Protein AF-A0A660RT88-F1 (afdb_monomer_lite)

Secondary structure (DSSP, 8-state):
---HHHHHHHHHHHHHHHHHHHHTSTTTHHHHHTGGGGTSSPPPEEEEEEETTEEEEEEE-TT--GGG---------

Sequence (77 aa):
MYDFFKEMEKFRKEMDKAFKNFLEVPAVKPFLAKGKEFLDFRSPYSDIKESKNEVVAKIEIPGVKKSDIKLNITENA

Radius of gyration: 21.76 Å; chains: 1; bounding box: 64×42×30 Å

pLDDT: mean 76.15, std 13.74, range [47.66, 91.69]

Foldseek 3Di:
DPPPVVVVVVVVVVVVVVVVVVCPPPVNVVVVVVPPVVVVFDPWDWDWDDDPVDIDIDTHGPPDDPVNDDDDDDDDD

Structure (mmCIF, N/CA/C/O backbone):
data_AF-A0A660RT88-F1
#
_entry.id   AF-A0A660RT88-F1
#
loop_
_atom_site.group_PDB
_atom_site.id
_atom_site.type_symbol
_atom_site.label_atom_id
_atom_site.label_alt_id
_atom_site.label_comp_id
_atom_site.label_asym_id
_atom_site.label_entity_id
_atom_site.label_seq_id
_atom_site.pdbx_PDB_ins_code
_atom_site.Cartn_x
_atom_site.Cartn_y
_atom_site.Cartn_z
_atom_site.occupancy
_atom_site.B_iso_or_equiv
_atom_site.auth_seq_id
_atom_site.auth_comp_id
_atom_site.auth_asym_id
_atom_site.auth_atom_id
_atom_site.pdbx_PDB_model_num
ATOM 1 N N . MET A 1 1 ? 42.278 27.749 1.017 1.00 56.94 1 MET A N 1
ATOM 2 C CA . MET A 1 1 ? 41.710 27.143 -0.202 1.00 56.94 1 MET A CA 1
ATOM 3 C C . MET A 1 1 ? 40.671 26.142 0.259 1.00 56.94 1 MET A C 1
ATOM 5 O O . MET A 1 1 ? 41.023 25.256 1.025 1.00 56.94 1 MET A O 1
ATOM 9 N N . TYR A 1 2 ? 39.402 26.380 -0.063 1.00 62.16 2 TYR A N 1
ATOM 10 C CA . TYR A 1 2 ? 38.306 25.459 0.235 1.00 62.16 2 TYR A CA 1
ATOM 11 C C . TYR A 1 2 ? 38.583 24.148 -0.506 1.00 62.16 2 TYR A C 1
ATOM 13 O O . TYR A 1 2 ? 38.700 24.155 -1.731 1.00 62.16 2 TYR A O 1
ATOM 21 N N . ASP A 1 3 ? 38.814 23.066 0.234 1.00 79.31 3 ASP A N 1
ATOM 22 C CA . ASP A 1 3 ? 39.183 21.782 -0.353 1.00 79.31 3 ASP A CA 1
ATOM 23 C C . ASP A 1 3 ? 37.913 20.971 -0.592 1.00 79.31 3 ASP A C 1
ATOM 25 O O . ASP A 1 3 ? 37.501 20.149 0.228 1.00 79.31 3 ASP A O 1
ATOM 29 N N . PHE A 1 4 ? 37.277 21.263 -1.725 1.00 80.81 4 PHE A N 1
ATOM 30 C CA . PHE A 1 4 ? 36.040 20.634 -2.179 1.00 80.81 4 PHE A CA 1
ATOM 31 C C . PHE A 1 4 ? 36.099 19.100 -2.086 1.00 80.81 4 PHE A C 1
ATOM 33 O O . PHE A 1 4 ? 35.120 18.458 -1.711 1.00 80.81 4 PHE A O 1
ATOM 40 N N . PHE A 1 5 ? 37.263 18.497 -2.354 1.00 83.94 5 PHE A N 1
ATOM 41 C CA . PHE A 1 5 ? 37.436 17.048 -2.262 1.00 83.94 5 PHE A CA 1
ATOM 42 C C . PHE A 1 5 ? 37.303 16.537 -0.826 1.00 83.94 5 PHE A C 1
ATOM 44 O O . PHE A 1 5 ? 36.688 15.494 -0.598 1.00 83.94 5 PHE A O 1
ATOM 51 N N . LYS A 1 6 ? 37.807 17.293 0.151 1.00 84.94 6 LYS A N 1
ATOM 52 C CA . LYS A 1 6 ? 37.728 16.947 1.573 1.00 84.94 6 LYS A CA 1
ATOM 53 C C . LYS A 1 6 ? 36.298 17.029 2.111 1.00 84.94 6 LYS A C 1
ATOM 55 O O . LYS A 1 6 ? 35.899 16.197 2.927 1.00 84.94 6 LYS A O 1
ATOM 60 N N . GLU A 1 7 ? 35.505 17.994 1.657 1.00 83.69 7 GLU A N 1
ATOM 61 C CA . GLU A 1 7 ? 34.085 18.069 2.026 1.00 83.69 7 GLU A CA 1
ATOM 62 C C . GLU A 1 7 ? 33.235 17.024 1.328 1.00 83.69 7 GLU A C 1
ATOM 64 O O . GLU A 1 7 ? 32.366 16.447 1.976 1.00 83.69 7 GLU A O 1
ATOM 69 N N . MET A 1 8 ? 33.520 16.707 0.065 1.00 86.75 8 MET A N 1
ATOM 70 C CA . MET A 1 8 ? 32.866 15.592 -0.622 1.00 86.75 8 MET A CA 1
ATOM 71 C C . MET A 1 8 ? 33.153 14.259 0.077 1.00 86.75 8 MET A C 1
ATOM 73 O O . MET A 1 8 ? 32.259 13.424 0.213 1.00 86.75 8 MET A O 1
ATOM 77 N N . GLU A 1 9 ? 34.373 14.065 0.586 1.00 86.25 9 GLU A N 1
ATOM 78 C CA . GLU A 1 9 ? 34.725 12.882 1.372 1.00 86.25 9 GLU A CA 1
ATOM 79 C C . GLU A 1 9 ? 33.970 12.834 2.711 1.00 86.25 9 GLU A C 1
ATOM 81 O O . GLU A 1 9 ? 33.472 11.779 3.114 1.00 86.25 9 GLU A O 1
ATOM 86 N N . LYS A 1 10 ? 33.842 13.980 3.391 1.00 88.00 10 LYS A N 1
ATOM 87 C CA . LYS A 1 10 ? 33.078 14.094 4.639 1.00 88.00 10 LYS A CA 1
ATOM 88 C C . LYS A 1 10 ? 31.586 13.839 4.411 1.00 88.00 10 LYS A C 1
ATOM 90 O O . LYS A 1 10 ? 30.996 13.033 5.127 1.00 88.00 10 LYS A O 1
ATOM 95 N N . PHE A 1 11 ? 31.009 14.447 3.377 1.00 88.25 11 PHE A N 1
ATOM 96 C CA . PHE A 1 11 ? 29.621 14.250 2.967 1.00 88.25 11 PHE A CA 1
ATOM 97 C C . PHE A 1 11 ? 29.343 12.785 2.631 1.00 88.25 11 PHE A C 1
ATOM 99 O O . PHE A 1 11 ? 28.378 12.208 3.129 1.00 88.25 11 PHE A O 1
ATOM 106 N N . ARG A 1 12 ? 30.231 12.140 1.863 1.00 84.69 12 ARG A N 1
ATOM 107 C CA . ARG A 1 12 ? 30.121 10.712 1.548 1.00 84.69 12 ARG A CA 1
ATOM 108 C C . ARG A 1 12 ? 30.120 9.849 2.810 1.00 84.69 12 ARG A C 1
ATOM 110 O O . ARG A 1 12 ? 29.270 8.978 2.935 1.00 84.69 12 ARG A O 1
ATOM 117 N N . LYS A 1 13 ? 31.023 10.106 3.761 1.00 88.50 13 LYS A N 1
ATOM 118 C CA . LYS A 1 13 ? 31.085 9.364 5.035 1.00 88.50 13 LYS A CA 1
ATOM 119 C C . LYS A 1 13 ? 29.822 9.542 5.880 1.00 88.50 13 LYS A C 1
ATOM 121 O O . LYS A 1 13 ? 29.358 8.585 6.501 1.00 88.50 13 LYS A O 1
ATOM 126 N N . GLU A 1 14 ? 29.266 10.749 5.914 1.00 87.00 14 GLU A N 1
ATOM 127 C CA . GLU A 1 14 ? 28.019 11.039 6.628 1.00 87.00 14 GLU A CA 1
ATOM 128 C C . GLU A 1 14 ? 26.815 10.360 5.960 1.00 87.00 14 GLU A C 1
ATOM 130 O O . GLU A 1 14 ? 26.009 9.732 6.652 1.00 87.00 14 GLU A O 1
ATOM 135 N N . MET A 1 15 ? 26.743 10.392 4.626 1.00 83.44 15 MET A N 1
ATOM 136 C CA . MET A 1 15 ? 25.742 9.665 3.843 1.00 83.44 15 MET A CA 1
ATOM 137 C C . MET A 1 15 ? 25.855 8.155 4.065 1.00 83.44 15 MET A C 1
ATOM 139 O O . MET A 1 15 ? 24.867 7.535 4.438 1.00 83.44 15 MET A O 1
ATOM 143 N N . ASP A 1 16 ? 27.044 7.563 3.928 1.00 82.94 16 ASP A N 1
ATOM 144 C CA . ASP A 1 16 ? 27.262 6.121 4.109 1.00 82.94 16 ASP A CA 1
ATOM 145 C C . ASP A 1 16 ? 26.801 5.653 5.502 1.00 82.94 16 ASP A C 1
ATOM 147 O O . ASP A 1 16 ? 26.173 4.602 5.637 1.00 82.94 16 ASP A O 1
ATOM 151 N N . LYS A 1 17 ? 27.035 6.461 6.546 1.00 84.12 17 LYS A N 1
ATOM 152 C CA . LYS A 1 17 ? 26.566 6.176 7.910 1.00 84.12 17 LYS A CA 1
ATO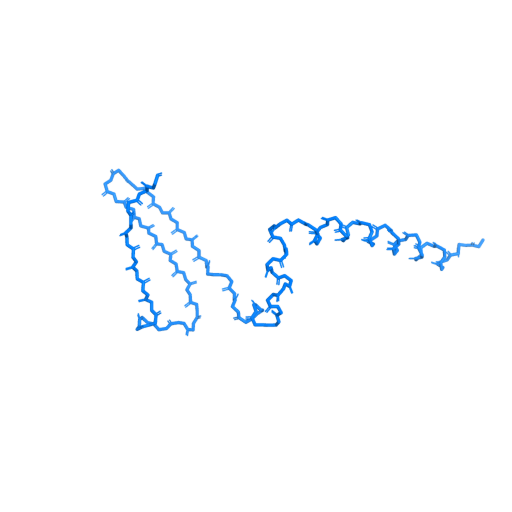M 153 C C . LYS A 1 17 ? 25.041 6.270 8.038 1.00 84.12 17 LYS A C 1
ATOM 155 O O . LYS A 1 17 ? 24.431 5.406 8.668 1.00 84.12 17 LYS A O 1
ATOM 160 N N . ALA A 1 18 ? 24.426 7.299 7.457 1.00 81.88 18 ALA A N 1
ATOM 161 C CA . ALA A 1 18 ? 22.975 7.484 7.485 1.00 81.88 18 ALA A CA 1
ATOM 162 C C . ALA A 1 18 ? 22.245 6.389 6.689 1.00 81.88 18 ALA A C 1
ATOM 164 O O . ALA A 1 18 ? 21.283 5.798 7.181 1.00 81.88 18 ALA A O 1
ATOM 165 N N . PHE A 1 19 ? 22.747 6.067 5.496 1.00 79.69 19 PHE A N 1
ATOM 166 C CA . PHE A 1 19 ? 22.209 5.016 4.641 1.00 79.69 19 PHE A CA 1
ATOM 167 C C . PHE A 1 19 ? 22.389 3.637 5.263 1.00 79.69 19 PHE A C 1
ATOM 169 O O . PHE A 1 19 ? 21.435 2.870 5.265 1.00 79.69 19 PHE A O 1
ATOM 176 N N . LYS A 1 20 ? 23.542 3.317 5.861 1.00 75.44 20 LYS A N 1
ATOM 177 C CA . LYS A 1 20 ? 23.726 2.025 6.539 1.00 75.44 20 LYS A CA 1
ATOM 178 C C . LYS A 1 20 ? 22.646 1.783 7.599 1.00 75.44 20 LYS A C 1
ATOM 180 O O . LYS A 1 20 ? 21.996 0.743 7.578 1.00 75.44 20 LYS A O 1
ATOM 185 N N . ASN A 1 21 ? 22.384 2.779 8.444 1.00 72.69 21 ASN A N 1
ATOM 186 C CA . ASN A 1 21 ? 21.338 2.684 9.462 1.00 72.69 21 ASN A CA 1
ATOM 187 C C . ASN A 1 21 ? 19.932 2.581 8.848 1.00 72.69 21 ASN A C 1
ATOM 189 O O . ASN A 1 21 ? 19.109 1.820 9.343 1.00 72.69 21 ASN A O 1
ATOM 193 N N . PHE A 1 22 ? 19.655 3.319 7.768 1.00 72.38 22 PHE A N 1
ATOM 194 C CA . PHE A 1 22 ? 18.368 3.295 7.065 1.00 72.38 22 PHE A CA 1
ATOM 195 C C . PHE A 1 22 ? 18.085 1.947 6.377 1.00 72.38 22 PHE A C 1
ATOM 197 O O . PHE A 1 22 ? 16.974 1.429 6.459 1.00 72.38 22 PHE A O 1
ATOM 204 N N . LEU A 1 23 ? 19.089 1.352 5.727 1.00 65.94 23 LEU A N 1
ATOM 205 C CA . LEU A 1 23 ? 18.967 0.074 5.015 1.00 65.94 23 LEU A CA 1
ATOM 206 C C . LEU A 1 23 ? 18.935 -1.132 5.976 1.00 65.94 23 LEU A C 1
ATOM 208 O O . LEU A 1 23 ? 18.445 -2.201 5.612 1.00 65.94 23 LEU A O 1
ATOM 212 N N . GLU A 1 24 ? 19.436 -0.974 7.205 1.00 67.81 24 GLU A N 1
ATOM 213 C CA . GLU A 1 24 ? 19.358 -1.987 8.266 1.00 67.81 24 GLU A CA 1
ATOM 214 C C . GLU A 1 24 ? 17.989 -2.023 8.973 1.00 67.81 24 GLU A C 1
ATOM 216 O O . GLU A 1 24 ? 17.704 -2.990 9.687 1.00 67.81 24 GLU A O 1
ATOM 221 N N . VAL A 1 25 ? 17.108 -1.040 8.732 1.00 71.06 25 VAL A N 1
ATOM 222 C CA . VAL A 1 25 ? 15.745 -1.031 9.281 1.00 71.06 25 VAL A CA 1
ATOM 223 C C . VAL A 1 25 ? 14.963 -2.245 8.746 1.00 71.06 25 VAL A C 1
ATOM 225 O O . VAL A 1 25 ? 14.848 -2.413 7.526 1.00 71.06 25 VAL A O 1
ATOM 228 N N . PRO A 1 26 ? 14.360 -3.080 9.619 1.00 57.44 26 PRO A N 1
ATOM 229 C CA . PRO A 1 26 ? 13.622 -4.281 9.213 1.00 57.44 26 PRO A CA 1
ATOM 230 C C . PRO A 1 26 ? 12.502 -4.026 8.196 1.00 57.44 26 PRO A C 1
ATOM 232 O O . PRO A 1 26 ? 12.195 -4.904 7.399 1.00 57.44 26 PRO A O 1
ATOM 235 N N . ALA A 1 27 ? 11.923 -2.822 8.191 1.00 59.72 27 ALA A N 1
ATOM 236 C CA . ALA A 1 27 ? 10.891 -2.403 7.242 1.00 59.72 27 ALA A CA 1
ATOM 237 C C . ALA A 1 27 ? 11.427 -2.090 5.827 1.00 59.72 27 ALA A C 1
ATOM 239 O O . ALA A 1 27 ? 10.674 -2.162 4.861 1.00 59.72 27 ALA A O 1
ATOM 240 N N . VAL A 1 28 ? 12.718 -1.762 5.686 1.00 57.44 28 VAL A N 1
ATOM 241 C CA . VAL A 1 28 ? 13.344 -1.353 4.411 1.00 57.44 28 VAL A CA 1
ATOM 242 C C . VAL A 1 28 ? 14.024 -2.540 3.713 1.00 57.44 28 VAL A C 1
ATOM 244 O O . VAL A 1 28 ? 14.018 -2.630 2.483 1.00 57.44 28 VAL A O 1
ATOM 247 N N . LYS A 1 29 ? 14.533 -3.515 4.482 1.00 59.22 29 LYS A N 1
ATOM 248 C CA . LYS A 1 29 ? 15.142 -4.758 3.966 1.00 59.22 29 LYS A CA 1
ATOM 249 C C . LYS A 1 29 ? 14.298 -5.506 2.915 1.00 59.22 29 LYS A C 1
ATOM 251 O O . LYS A 1 29 ? 14.866 -5.877 1.887 1.00 59.22 29 LYS A O 1
ATOM 256 N N . PRO A 1 30 ? 12.978 -5.720 3.099 1.00 59.12 30 PRO A N 1
ATOM 257 C CA . PRO A 1 30 ? 12.146 -6.413 2.112 1.00 59.12 30 PRO A CA 1
ATOM 258 C C . PRO A 1 30 ? 12.022 -5.644 0.792 1.00 59.12 30 PRO A C 1
ATOM 260 O O . PRO A 1 30 ? 11.884 -6.257 -0.264 1.00 59.12 30 PRO A O 1
ATOM 263 N N . PHE A 1 31 ? 12.083 -4.311 0.854 1.00 54.31 31 PHE A N 1
ATOM 264 C CA . PHE A 1 31 ? 11.945 -3.411 -0.291 1.00 54.31 31 PHE A CA 1
ATOM 265 C C . PHE A 1 31 ? 13.205 -3.408 -1.167 1.00 54.31 31 PHE A C 1
ATOM 267 O O . PHE A 1 31 ? 13.119 -3.413 -2.390 1.00 54.31 31 PHE A O 1
ATOM 274 N N . LEU A 1 32 ? 14.384 -3.468 -0.540 1.00 59.31 32 LEU A N 1
ATOM 275 C CA . LEU A 1 32 ? 15.675 -3.555 -1.235 1.00 59.31 32 LEU A CA 1
ATOM 276 C C . LEU A 1 32 ? 15.928 -4.947 -1.823 1.00 59.31 32 LEU A C 1
ATOM 278 O O . LEU A 1 32 ? 16.489 -5.066 -2.910 1.00 59.31 32 LEU A O 1
ATOM 282 N N . ALA A 1 33 ? 15.513 -6.000 -1.111 1.00 60.75 33 ALA A N 1
ATOM 283 C CA . ALA A 1 33 ? 15.733 -7.387 -1.516 1.00 60.75 33 ALA A CA 1
ATOM 284 C C . ALA A 1 33 ? 14.883 -7.814 -2.726 1.00 60.75 33 ALA A C 1
ATOM 286 O O . ALA A 1 33 ? 15.262 -8.749 -3.426 1.00 60.75 33 ALA A O 1
ATOM 287 N N . LYS A 1 34 ? 13.752 -7.141 -2.987 1.00 54.78 34 LYS A N 1
ATOM 288 C CA . LYS A 1 34 ? 12.833 -7.489 -4.085 1.00 54.78 34 LYS A CA 1
ATOM 289 C C . LYS A 1 34 ? 13.161 -6.852 -5.440 1.00 54.78 34 LYS A C 1
ATOM 291 O O . LYS A 1 34 ? 12.506 -7.184 -6.421 1.00 54.78 34 LYS A O 1
ATOM 296 N N . GLY A 1 35 ? 14.194 -6.009 -5.532 1.00 57.19 35 GLY A N 1
ATOM 297 C CA . GLY A 1 35 ? 14.688 -5.493 -6.812 1.00 57.19 35 GLY A CA 1
ATOM 298 C C . GLY A 1 35 ? 13.623 -4.809 -7.687 1.00 57.19 35 GLY A C 1
ATOM 299 O O . GLY A 1 35 ? 12.537 -4.455 -7.232 1.00 57.19 35 GLY A O 1
ATOM 300 N N . LYS A 1 36 ? 13.958 -4.604 -8.969 1.00 49.94 36 LYS A N 1
ATOM 301 C CA . LYS A 1 36 ? 13.158 -3.872 -9.975 1.00 49.94 36 LYS A CA 1
ATOM 302 C C . LYS A 1 36 ? 11.695 -4.320 -10.105 1.00 49.94 36 LYS A C 1
ATOM 304 O O . LYS A 1 36 ? 10.886 -3.525 -10.563 1.00 49.94 36 LYS A O 1
ATOM 309 N N . GLU A 1 37 ? 11.345 -5.527 -9.669 1.00 50.09 37 GLU A N 1
ATOM 310 C CA . GLU A 1 37 ? 9.968 -6.028 -9.708 1.00 50.09 37 GLU A CA 1
ATOM 311 C C . GLU A 1 37 ? 9.026 -5.248 -8.779 1.00 50.09 37 GLU A C 1
ATOM 313 O O . GLU A 1 37 ? 7.839 -5.156 -9.064 1.00 50.09 37 GLU A O 1
ATOM 318 N N . PHE A 1 38 ? 9.529 -4.615 -7.711 1.00 47.97 38 PHE A N 1
ATOM 319 C CA . PHE A 1 38 ? 8.699 -3.776 -6.835 1.00 47.97 38 PHE A CA 1
ATOM 320 C C . PHE A 1 38 ? 8.469 -2.357 -7.387 1.00 47.97 38 PHE A C 1
ATOM 322 O O . PHE A 1 38 ? 7.545 -1.678 -6.952 1.00 47.97 38 PHE A O 1
ATOM 329 N N . LEU A 1 39 ? 9.286 -1.894 -8.342 1.00 47.66 39 LEU A N 1
ATOM 330 C CA . LEU A 1 39 ? 9.143 -0.552 -8.927 1.00 47.66 39 LEU A CA 1
ATOM 331 C C . LEU A 1 39 ? 7.954 -0.454 -9.896 1.00 47.66 39 LEU A C 1
ATOM 333 O O . L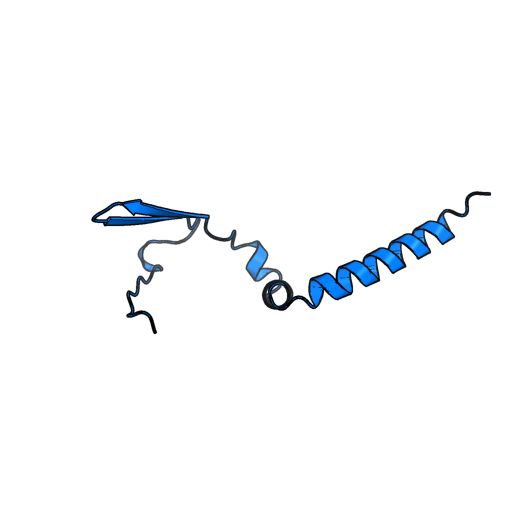EU A 1 39 ? 7.402 0.634 -10.049 1.00 47.66 39 LEU A O 1
ATOM 337 N N . ASP A 1 40 ? 7.529 -1.576 -10.487 1.00 51.97 40 ASP A N 1
ATOM 338 C CA . ASP A 1 40 ? 6.359 -1.631 -11.377 1.00 51.97 40 ASP A CA 1
ATOM 339 C C . ASP A 1 40 ? 5.031 -1.807 -10.620 1.00 51.97 40 ASP A C 1
ATOM 341 O O . ASP A 1 40 ? 3.964 -1.476 -11.142 1.00 51.97 40 ASP A O 1
ATOM 345 N N . PHE A 1 41 ? 5.071 -2.248 -9.360 1.00 53.41 41 PHE A N 1
ATOM 346 C CA . PHE A 1 41 ? 3.901 -2.266 -8.486 1.00 53.41 41 PHE A CA 1
ATOM 347 C C . PHE A 1 41 ? 3.890 -1.005 -7.627 1.00 53.41 41 PHE A C 1
ATOM 349 O O . PHE A 1 41 ? 4.403 -0.981 -6.509 1.00 53.41 41 PHE A O 1
ATOM 356 N N . ARG A 1 42 ? 3.252 0.064 -8.123 1.00 61.47 42 ARG A N 1
ATOM 357 C CA . ARG A 1 42 ? 2.806 1.144 -7.230 1.00 61.47 42 ARG A CA 1
ATOM 358 C C . ARG A 1 42 ? 2.008 0.490 -6.097 1.00 61.47 42 ARG A C 1
ATOM 360 O O . ARG A 1 42 ? 1.028 -0.201 -6.376 1.00 61.47 42 ARG A O 1
ATOM 367 N N . SER A 1 43 ? 2.415 0.713 -4.843 1.00 60.88 43 SER A N 1
ATOM 368 C CA . SER A 1 43 ? 1.651 0.241 -3.686 1.00 60.88 43 SER A CA 1
ATOM 369 C C . SER A 1 43 ? 0.190 0.674 -3.834 1.00 60.88 43 SER A C 1
ATOM 371 O O . SER A 1 43 ? -0.056 1.851 -4.126 1.00 60.88 43 SER A O 1
ATOM 373 N N . PRO A 1 44 ? -0.775 -0.248 -3.685 1.00 64.31 44 PRO A N 1
ATOM 374 C CA . PRO A 1 44 ? -2.175 0.086 -3.872 1.00 64.31 44 PRO A CA 1
ATOM 375 C C . PRO A 1 44 ? -2.592 1.152 -2.861 1.00 64.31 44 PRO A C 1
ATOM 377 O O . PRO A 1 44 ? -2.261 1.067 -1.677 1.00 64.31 44 PRO A O 1
ATOM 380 N N . TYR A 1 45 ? -3.306 2.169 -3.338 1.00 77.19 45 TYR A N 1
ATOM 381 C CA . TYR A 1 45 ? -3.874 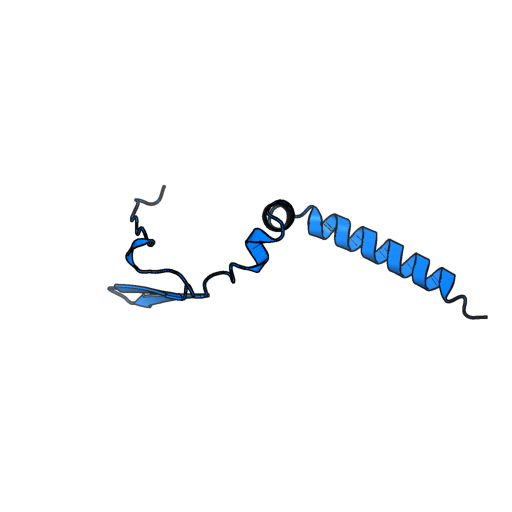3.182 -2.456 1.00 77.19 45 TYR A CA 1
ATOM 382 C C . TYR A 1 45 ? -5.104 2.582 -1.781 1.00 77.19 45 TYR A C 1
ATOM 384 O O . TYR A 1 45 ? -6.058 2.196 -2.460 1.00 77.19 45 TYR A O 1
ATOM 392 N N . SER A 1 46 ? -5.063 2.481 -0.455 1.00 82.75 46 SER A N 1
ATOM 393 C CA . SER A 1 46 ? -6.173 1.988 0.357 1.00 82.75 46 SER A CA 1
ATOM 394 C C . SER A 1 46 ? -6.755 3.110 1.209 1.00 82.75 46 SER A C 1
ATOM 396 O O . SER A 1 46 ? -6.020 3.774 1.938 1.00 82.75 46 SER A O 1
ATOM 398 N N . ASP A 1 47 ? -8.070 3.277 1.151 1.00 86.31 47 ASP A N 1
ATOM 399 C CA . ASP A 1 47 ? -8.858 4.123 2.048 1.00 86.31 47 ASP A CA 1
ATOM 400 C C . ASP A 1 47 ? -9.887 3.232 2.751 1.00 86.31 47 ASP A C 1
ATOM 402 O O . ASP A 1 47 ? -10.637 2.508 2.089 1.00 86.31 47 ASP A O 1
ATOM 406 N N . ILE A 1 48 ? -9.889 3.237 4.083 1.00 89.19 48 ILE A N 1
ATOM 407 C CA . ILE A 1 48 ? -10.787 2.414 4.898 1.00 89.19 48 ILE A CA 1
ATOM 408 C C . ILE A 1 48 ? -11.640 3.353 5.732 1.00 89.19 48 ILE A C 1
ATOM 410 O O . ILE A 1 48 ? -11.126 4.160 6.505 1.00 89.19 48 ILE A O 1
ATOM 414 N N . LYS A 1 49 ? -12.956 3.222 5.581 1.00 89.75 49 LYS A N 1
ATOM 415 C CA . LYS A 1 49 ? -13.939 3.978 6.348 1.00 89.75 49 LYS A CA 1
ATOM 416 C C . LYS A 1 49 ? -14.786 3.019 7.151 1.00 89.75 49 LYS A C 1
ATOM 418 O O . LYS A 1 49 ? -15.403 2.112 6.599 1.00 89.75 49 LYS A O 1
ATOM 423 N N . GLU A 1 50 ? -14.824 3.253 8.450 1.00 89.12 50 GLU A N 1
ATOM 424 C CA . GLU A 1 50 ? -15.685 2.535 9.374 1.00 89.12 50 GLU A CA 1
ATOM 425 C C . GLU A 1 50 ? -16.855 3.437 9.763 1.00 89.12 50 GLU A C 1
ATOM 427 O O . GLU A 1 50 ? -16.681 4.594 10.151 1.00 89.12 50 GLU A O 1
ATOM 432 N N . SER A 1 51 ? -18.060 2.906 9.618 1.00 87.38 51 SER A N 1
ATOM 433 C CA . SER A 1 51 ? -19.298 3.482 10.131 1.00 87.38 51 SER A CA 1
ATOM 434 C C . SER A 1 51 ? -19.890 2.531 11.168 1.00 87.38 51 SER A C 1
ATOM 436 O O . SER A 1 51 ? -19.452 1.396 11.306 1.00 87.38 51 SER A O 1
ATOM 438 N N . LYS A 1 52 ? -20.934 2.966 11.884 1.00 85.50 52 LYS A N 1
ATOM 439 C CA . LYS A 1 52 ? -21.521 2.190 12.994 1.00 85.50 52 LYS A CA 1
ATOM 440 C C . LYS A 1 52 ? -21.900 0.744 12.637 1.00 85.50 52 LYS A C 1
ATOM 442 O O . LYS A 1 52 ? -21.842 -0.111 13.510 1.00 85.50 52 LYS A O 1
ATOM 447 N N . ASN A 1 53 ? -22.290 0.490 11.386 1.00 91.69 53 ASN A N 1
ATOM 448 C CA . ASN A 1 53 ? -22.799 -0.810 10.940 1.00 91.69 53 ASN A CA 1
ATOM 449 C C . ASN A 1 53 ? -22.048 -1.377 9.722 1.00 91.69 53 ASN A C 1
ATOM 451 O O . ASN A 1 53 ? -22.425 -2.436 9.228 1.00 91.69 53 ASN A O 1
ATOM 455 N N . GLU A 1 54 ? -21.043 -0.675 9.193 1.00 88.88 54 GLU A N 1
ATOM 456 C CA . GLU A 1 54 ? -20.380 -1.069 7.946 1.00 88.88 54 GLU A CA 1
ATOM 457 C C . GLU A 1 54 ? -18.905 -0.669 7.919 1.00 88.88 54 GLU A C 1
ATOM 459 O O . GLU A 1 54 ? -18.514 0.376 8.440 1.00 88.88 54 GLU A O 1
ATOM 464 N N . VAL A 1 55 ? -18.100 -1.494 7.251 1.00 87.81 55 VAL A N 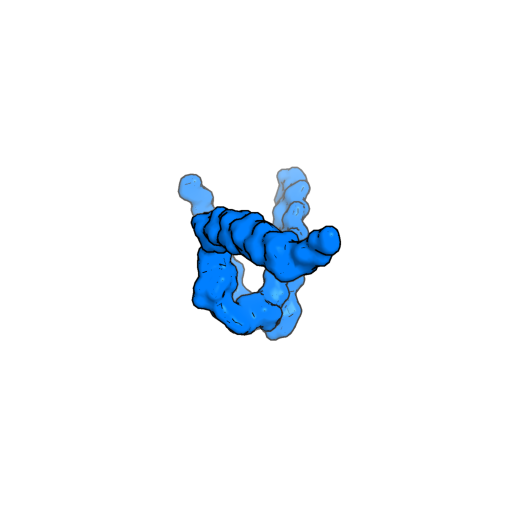1
ATOM 465 C CA . VAL A 1 55 ? -16.702 -1.202 6.933 1.00 87.81 55 VAL A CA 1
ATOM 466 C C . VAL A 1 55 ? -16.570 -1.167 5.419 1.00 87.81 55 VAL A C 1
ATOM 468 O O . VAL A 1 55 ? -16.831 -2.160 4.738 1.00 87.81 55 VAL A O 1
ATOM 471 N N . VAL A 1 56 ? -16.158 -0.021 4.888 1.00 89.62 56 VAL A N 1
ATOM 472 C CA . VAL A 1 56 ? -15.948 0.190 3.457 1.00 89.62 56 VAL A CA 1
ATOM 473 C C . VAL A 1 56 ? -14.455 0.352 3.206 1.00 89.62 56 VAL A C 1
ATOM 475 O O . VAL A 1 56 ? -13.864 1.375 3.549 1.00 89.62 56 VAL A O 1
ATOM 478 N N . ALA A 1 57 ? -13.843 -0.659 2.588 1.00 88.88 57 ALA A N 1
ATOM 479 C CA . ALA A 1 57 ? -12.454 -0.617 2.143 1.00 88.88 57 ALA A CA 1
ATOM 480 C C . ALA A 1 57 ? -12.393 -0.362 0.631 1.00 88.88 57 ALA A C 1
ATOM 482 O O . ALA A 1 57 ? -12.824 -1.193 -0.172 1.00 88.88 57 ALA A O 1
ATOM 483 N N . LYS A 1 58 ? -11.842 0.786 0.234 1.00 87.38 58 LYS A N 1
ATOM 484 C CA . LYS A 1 58 ? -11.573 1.127 -1.163 1.00 87.38 58 LYS A CA 1
ATOM 485 C C . LYS A 1 58 ? -10.091 0.918 -1.446 1.00 87.38 58 LYS A C 1
ATOM 487 O O . LYS A 1 58 ? -9.252 1.602 -0.872 1.00 87.38 58 LYS A O 1
ATOM 492 N N . ILE A 1 59 ? -9.780 -0.015 -2.343 1.00 86.62 59 ILE A N 1
ATOM 493 C CA . ILE A 1 59 ? -8.405 -0.346 -2.729 1.00 86.62 59 ILE A CA 1
ATOM 494 C C . ILE A 1 59 ? -8.260 -0.128 -4.234 1.00 86.62 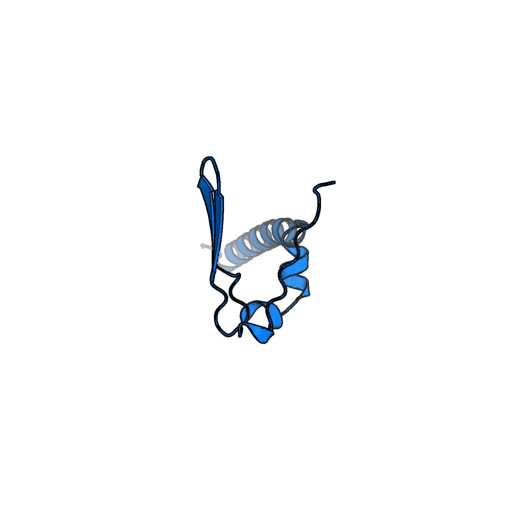59 ILE A C 1
ATOM 496 O O . ILE A 1 59 ? -8.935 -0.780 -5.032 1.00 86.62 59 ILE A O 1
ATOM 500 N N . GLU A 1 60 ? -7.387 0.794 -4.628 1.00 81.88 60 GLU A N 1
ATOM 501 C CA . GLU A 1 60 ? -7.079 1.067 -6.032 1.00 81.88 60 GLU A CA 1
ATOM 502 C C . GLU A 1 60 ? -5.819 0.306 -6.449 1.00 81.88 60 GLU A C 1
ATOM 504 O O . GLU A 1 60 ? -4.711 0.616 -6.005 1.00 81.88 60 GLU A O 1
ATOM 509 N N . ILE A 1 61 ? -6.002 -0.700 -7.312 1.00 84.06 61 ILE A N 1
ATOM 510 C CA . ILE A 1 61 ? -4.924 -1.546 -7.836 1.00 84.06 61 ILE A CA 1
ATOM 511 C C . ILE A 1 61 ? -4.895 -1.434 -9.369 1.00 84.06 61 ILE A C 1
ATOM 513 O O . ILE A 1 61 ? -5.647 -2.130 -10.057 1.00 84.06 61 ILE A O 1
ATOM 517 N N . PRO A 1 62 ? -4.081 -0.528 -9.936 1.00 78.69 62 PRO A N 1
ATOM 518 C CA . PRO A 1 62 ? -4.020 -0.343 -11.380 1.00 78.69 62 PRO A CA 1
ATOM 519 C C . PRO A 1 62 ? -3.454 -1.591 -12.066 1.00 78.69 62 PRO A C 1
ATOM 521 O O . PRO A 1 62 ? -2.515 -2.213 -11.581 1.00 78.69 62 PRO A O 1
ATOM 524 N N . GLY A 1 63 ? -4.031 -1.955 -13.213 1.00 81.31 63 GLY A N 1
ATOM 525 C CA . GLY A 1 63 ? -3.565 -3.089 -14.019 1.00 81.31 63 GLY A CA 1
ATOM 526 C C . GLY A 1 63 ? -4.014 -4.473 -13.536 1.00 81.31 63 GLY A C 1
ATOM 527 O O . GLY A 1 63 ? -3.744 -5.453 -14.224 1.00 81.31 63 GLY A O 1
ATOM 528 N N . VAL A 1 64 ? -4.739 -4.571 -12.417 1.00 84.44 64 VAL A N 1
ATOM 529 C CA . VAL A 1 64 ? -5.245 -5.848 -11.890 1.00 84.44 64 VAL A CA 1
ATOM 530 C C . VAL A 1 64 ? -6.700 -6.057 -12.298 1.00 84.44 64 VAL A C 1
ATOM 532 O O . VAL A 1 64 ? -7.550 -5.180 -12.122 1.00 84.44 64 VAL A O 1
ATOM 535 N N . LYS A 1 65 ? -7.008 -7.231 -12.857 1.00 85.00 65 LYS A N 1
ATOM 536 C CA . LYS A 1 65 ? -8.382 -7.608 -13.200 1.00 85.00 65 LYS A CA 1
ATOM 537 C C . LYS A 1 65 ? -9.069 -8.224 -11.991 1.00 85.00 65 LYS A C 1
ATOM 539 O O . LYS A 1 65 ? -8.438 -8.833 -11.136 1.00 85.00 65 LYS A O 1
ATOM 544 N N . LYS A 1 66 ? -10.401 -8.148 -11.964 1.00 83.75 66 LYS A N 1
ATOM 545 C CA . LYS A 1 66 ? -11.212 -8.747 -10.890 1.00 83.75 66 LYS A CA 1
ATOM 546 C C . LYS A 1 66 ? -10.961 -10.249 -10.707 1.00 83.75 66 LYS A C 1
ATOM 548 O O . LYS A 1 66 ? -11.017 -10.720 -9.582 1.00 83.75 66 LYS A O 1
ATOM 553 N N . SER A 1 67 ? -10.672 -10.979 -11.789 1.00 90.75 67 SER A N 1
ATOM 554 C CA . SER A 1 67 ? -10.360 -12.418 -11.763 1.00 90.75 67 SER A CA 1
ATOM 555 C C . SER A 1 67 ? -9.131 -12.766 -10.931 1.00 90.75 67 SER A C 1
ATOM 557 O O . SER A 1 67 ? -9.011 -13.887 -10.445 1.00 90.75 67 SER A O 1
ATOM 559 N N . ASP A 1 68 ? -8.228 -11.805 -10.774 1.00 87.44 68 ASP A N 1
ATOM 560 C CA . ASP A 1 68 ? -6.927 -12.012 -10.152 1.00 87.44 68 ASP A CA 1
ATOM 561 C C . ASP A 1 68 ? -6.963 -11.618 -8.663 1.00 87.44 68 ASP A C 1
ATOM 563 O O . ASP A 1 68 ? -5.987 -11.808 -7.937 1.00 87.44 68 ASP A O 1
ATOM 567 N N . ILE A 1 69 ? -8.102 -11.093 -8.185 1.00 84.62 69 ILE A N 1
ATOM 568 C CA . ILE A 1 69 ? -8.313 -10.659 -6.803 1.00 84.62 69 ILE A CA 1
ATOM 569 C C . ILE A 1 69 ? -8.949 -11.797 -6.001 1.00 84.62 69 ILE A C 1
ATOM 571 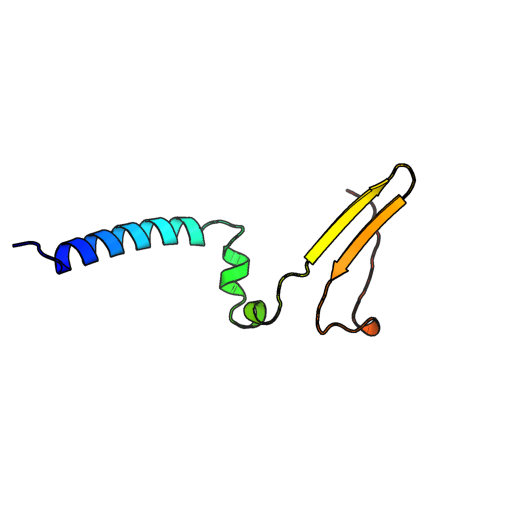O O . ILE A 1 69 ? -10.039 -12.271 -6.319 1.00 84.62 69 ILE A O 1
ATOM 575 N N . LYS A 1 70 ? -8.293 -12.191 -4.905 1.00 89.12 70 LYS A N 1
ATOM 576 C CA . LYS A 1 70 ? -8.840 -13.115 -3.903 1.00 89.12 70 LYS A CA 1
ATOM 577 C C . LYS A 1 70 ? -9.075 -12.367 -2.595 1.00 89.12 70 LYS A C 1
ATOM 579 O O . LYS A 1 70 ? -8.125 -11.857 -2.007 1.00 89.12 70 LYS A O 1
ATOM 584 N N . LEU A 1 71 ? -10.329 -12.311 -2.152 1.00 88.31 71 LEU A N 1
ATOM 585 C CA . LEU A 1 71 ? -10.720 -11.735 -0.866 1.00 88.31 71 LEU A CA 1
ATOM 586 C C . LEU A 1 71 ? -10.953 -12.866 0.140 1.00 88.31 71 LEU A C 1
ATOM 588 O O . LEU A 1 71 ? -11.806 -13.718 -0.091 1.00 88.31 71 LEU A O 1
ATOM 592 N N . ASN A 1 72 ? -10.216 -12.849 1.248 1.00 90.75 72 ASN A N 1
ATOM 593 C CA . ASN A 1 72 ? -10.374 -13.793 2.352 1.00 90.75 72 ASN A CA 1
ATOM 594 C C . ASN A 1 72 ? -10.700 -13.015 3.629 1.00 90.75 72 ASN A C 1
ATOM 596 O O . ASN A 1 72 ? -10.057 -12.003 3.905 1.00 90.75 72 ASN A O 1
ATOM 600 N N . ILE A 1 73 ? -11.671 -13.500 4.402 1.00 90.50 73 ILE A N 1
ATOM 601 C CA . ILE A 1 73 ? -12.025 -12.960 5.718 1.00 90.50 73 ILE A CA 1
ATOM 602 C C . ILE A 1 73 ? -11.669 -14.035 6.740 1.00 90.50 73 ILE A C 1
ATOM 604 O O . ILE A 1 73 ? -12.139 -15.167 6.632 1.00 90.50 73 ILE A O 1
ATOM 608 N N . THR A 1 74 ? -10.812 -13.694 7.695 1.00 91.19 74 THR A N 1
ATOM 609 C CA . THR A 1 74 ? -10.357 -14.596 8.758 1.00 91.19 74 THR A CA 1
ATOM 610 C C . THR A 1 74 ? -10.657 -13.985 10.117 1.00 91.19 74 THR A C 1
ATOM 612 O O . THR A 1 74 ? -10.730 -12.764 10.244 1.00 91.19 74 THR A O 1
ATOM 615 N N . GLU A 1 75 ? -10.812 -14.827 11.136 1.00 90.00 75 GLU A N 1
ATOM 616 C CA . GLU A 1 75 ? -10.882 -14.361 12.520 1.00 90.00 75 GLU A CA 1
ATOM 617 C C . GLU A 1 75 ? -9.549 -13.719 12.931 1.00 90.00 75 GLU A C 1
ATOM 619 O O . GLU A 1 75 ? -8.479 -14.122 12.461 1.00 90.00 75 GLU A O 1
ATOM 624 N N . ASN A 1 76 ? -9.618 -12.698 13.786 1.00 74.88 76 ASN A N 1
ATOM 625 C CA . ASN A 1 76 ? -8.424 -12.123 14.397 1.00 74.88 76 ASN A CA 1
ATOM 626 C C . ASN A 1 76 ? -7.895 -13.100 15.456 1.00 74.88 76 ASN A C 1
ATOM 628 O O . ASN A 1 76 ? -8.680 -13.622 16.246 1.00 74.88 76 ASN A O 1
ATOM 632 N N . ALA A 1 77 ? -6.582 -13.340 15.442 1.00 53.12 77 ALA A N 1
ATOM 633 C CA . ALA A 1 77 ? -5.885 -14.090 16.487 1.00 53.12 77 ALA A CA 1
ATOM 634 C C . ALA A 1 77 ? -5.777 -13.286 17.791 1.00 53.12 77 ALA A C 1
ATOM 636 O O . ALA A 1 77 ? -5.670 -12.039 17.704 1.00 53.12 77 ALA A O 1
#